Protein AF-A0A392SH22-F1 (afdb_monomer_lite)

Sequence (104 aa):
QGVNEEEEEDQGLHEVMEEIDCFDGSTLPTQPQQGSGDDWPYTHSEHELASLFHNLDINSHFRLPNVYYNTQGVMYSEAMTYRQQFPPAPFYPRFPSPEAWTEY

Radius of gyration: 24.8 Å; chains: 1; bounding box: 70×39×62 Å

Organism: NCBI:txid97028

Secondary structure (DSSP, 8-state):
----HHHHHHHHHHHHHHHHHTS-TTSS---------TT---SS-HHHHHHHHHHHHHHHHH--TT----TTSHHHHHHHHHHHHSPPPPSS---SSGGGGTT-

Foldseek 3Di:
DPPDPPVVVVVVVVVVVVVVVVPDVVVVPPPVPPPPDVPDPAPDDPVLLVVVVVVVVCCVVVVDPDDDDPCVDSSNVVSVVVCVVPPDDPPDDDDPDPVSVVVD

pLDDT: mean 75.84, std 14.59, range [37.28, 95.25]

Structure (mmCIF, N/CA/C/O backbone):
data_AF-A0A392SH22-F1
#
_entry.id   AF-A0A392SH22-F1
#
loop_
_atom_site.group_PDB
_atom_site.id
_atom_site.type_symbol
_atom_site.label_atom_id
_atom_site.label_alt_id
_atom_site.label_comp_id
_atom_site.label_asym_id
_atom_site.label_entity_id
_atom_site.label_seq_id
_atom_site.pdbx_PDB_ins_code
_atom_site.Cartn_x
_atom_site.Cartn_y
_atom_site.Cartn_z
_atom_site.occupancy
_atom_site.B_iso_or_equiv
_atom_site.auth_seq_id
_atom_site.auth_comp_id
_atom_site.auth_asym_id
_atom_site.auth_atom_id
_atom_site.pdbx_PDB_model_num
ATOM 1 N N . GLN A 1 1 ? 51.677 -10.552 45.393 1.00 37.28 1 GLN A N 1
ATOM 2 C CA . GLN A 1 1 ? 50.497 -11.389 45.107 1.00 37.28 1 GLN A CA 1
ATOM 3 C C . GLN A 1 1 ? 49.561 -10.529 44.277 1.00 37.28 1 GLN A C 1
ATOM 5 O O . GLN A 1 1 ? 48.838 -9.734 44.853 1.00 37.28 1 GLN A O 1
ATOM 10 N N . GLY A 1 2 ? 49.707 -10.568 42.949 1.00 45.44 2 GLY A N 1
ATOM 11 C CA . GLY A 1 2 ? 48.747 -9.965 42.022 1.00 45.44 2 GLY A CA 1
ATOM 12 C C . GLY A 1 2 ? 47.749 -11.058 41.690 1.00 45.44 2 GLY A C 1
ATOM 13 O O . GLY A 1 2 ? 48.131 -12.055 41.083 1.00 45.44 2 GLY A O 1
ATOM 14 N N . VAL A 1 3 ? 46.551 -10.959 42.251 1.00 43.62 3 VAL A N 1
ATOM 15 C CA . VAL A 1 3 ? 45.490 -11.938 42.032 1.00 43.62 3 VAL A CA 1
ATOM 16 C C . VAL A 1 3 ? 44.815 -11.544 40.727 1.00 43.62 3 VAL A C 1
ATOM 18 O O . VAL A 1 3 ? 44.122 -10.543 40.697 1.00 43.62 3 VAL A O 1
ATOM 21 N N . ASN A 1 4 ? 45.142 -12.278 39.665 1.00 54.44 4 ASN A N 1
ATOM 22 C CA . ASN A 1 4 ? 44.256 -12.681 38.570 1.00 54.44 4 ASN A CA 1
ATOM 23 C C . ASN A 1 4 ? 43.072 -11.749 38.227 1.00 54.44 4 ASN A C 1
ATOM 25 O O . ASN A 1 4 ? 41.920 -12.149 38.326 1.00 54.44 4 ASN A O 1
ATOM 29 N N . GLU A 1 5 ? 43.347 -10.516 37.799 1.00 53.09 5 GLU A N 1
ATOM 30 C CA . GLU A 1 5 ? 42.322 -9.641 37.198 1.00 53.09 5 GLU A CA 1
ATOM 31 C C . GLU A 1 5 ? 41.979 -10.087 35.757 1.00 53.09 5 GLU A C 1
ATOM 33 O O . GLU A 1 5 ? 40.872 -9.854 35.287 1.00 53.09 5 GLU A O 1
ATOM 38 N N . GLU A 1 6 ? 42.887 -10.803 35.076 1.00 52.25 6 GLU A N 1
ATOM 39 C CA . GLU A 1 6 ? 42.675 -11.312 33.707 1.00 52.25 6 GLU A CA 1
ATOM 40 C C . GLU A 1 6 ? 41.708 -12.515 33.645 1.00 52.25 6 GLU A C 1
ATOM 42 O O . GLU A 1 6 ? 40.983 -12.668 32.667 1.00 52.25 6 GLU A O 1
ATOM 47 N N . GLU A 1 7 ? 41.649 -13.356 34.686 1.00 52.75 7 GLU A N 1
ATOM 48 C CA . GLU A 1 7 ? 40.739 -14.517 34.727 1.00 52.75 7 GLU A CA 1
ATOM 49 C C . GLU A 1 7 ? 39.274 -14.132 34.992 1.00 52.75 7 GLU A C 1
ATOM 51 O O . GLU A 1 7 ? 38.379 -14.875 34.590 1.00 52.75 7 GLU A O 1
ATOM 56 N N . GLU A 1 8 ? 39.005 -13.007 35.667 1.00 53.09 8 GLU A N 1
ATOM 57 C CA . GLU A 1 8 ? 37.633 -12.516 35.884 1.00 53.09 8 GLU A CA 1
ATOM 58 C C . GLU A 1 8 ? 37.056 -11.854 34.625 1.00 53.09 8 GLU A C 1
ATOM 60 O O . GLU A 1 8 ? 35.873 -12.032 34.337 1.00 53.09 8 GLU A O 1
ATOM 65 N N . GLU A 1 9 ? 37.874 -11.142 33.839 1.00 55.69 9 GLU A N 1
ATOM 66 C CA . GLU A 1 9 ? 37.439 -10.599 32.544 1.00 55.69 9 GLU A CA 1
ATOM 67 C C . GLU A 1 9 ? 37.124 -11.712 31.536 1.00 55.69 9 GLU A C 1
ATOM 69 O O . GLU A 1 9 ? 36.140 -11.602 30.806 1.00 55.69 9 GLU A O 1
ATOM 74 N N . ASP A 1 10 ? 37.905 -12.799 31.526 1.00 60.91 10 ASP A N 1
ATOM 75 C CA . ASP A 1 10 ? 37.669 -13.973 30.672 1.00 60.91 10 ASP A CA 1
ATOM 76 C C . ASP A 1 10 ? 36.385 -14.722 31.074 1.00 60.91 10 ASP A C 1
ATOM 78 O O . ASP A 1 10 ? 35.602 -15.128 30.217 1.00 60.91 10 ASP A O 1
ATOM 82 N N . GLN A 1 11 ? 36.101 -14.814 32.379 1.00 63.06 11 GLN A N 1
ATOM 83 C CA . GLN A 1 11 ? 34.834 -15.348 32.897 1.00 63.06 11 GLN A CA 1
ATOM 84 C C . GLN A 1 11 ? 33.642 -14.452 32.539 1.00 63.06 11 GLN A C 1
ATOM 86 O O . GLN A 1 11 ? 32.617 -14.957 32.089 1.00 63.06 11 GLN A O 1
ATOM 91 N N . GLY A 1 12 ? 33.781 -13.130 32.667 1.00 69.12 12 GLY A N 1
ATOM 92 C CA . GLY A 1 12 ? 32.740 -12.184 32.264 1.00 69.12 12 GLY A CA 1
ATOM 93 C C . GLY A 1 12 ? 32.484 -12.194 30.753 1.00 69.12 12 GLY A C 1
ATOM 94 O O . GL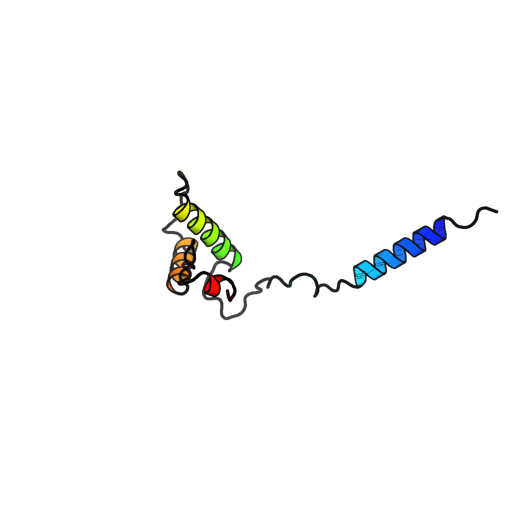Y A 1 12 ? 31.338 -12.127 30.315 1.00 69.12 12 GLY A O 1
ATOM 95 N N . LEU A 1 13 ? 33.532 -12.334 29.937 1.00 74.62 13 LEU A N 1
ATOM 96 C CA . LEU A 1 13 ? 33.414 -12.522 28.489 1.00 74.62 13 LEU A CA 1
ATOM 97 C C . LEU A 1 13 ? 32.747 -13.852 28.142 1.00 74.62 13 LEU A C 1
ATOM 99 O O . LEU A 1 13 ? 31.932 -13.892 27.224 1.00 74.62 13 LEU A O 1
ATOM 103 N N . HIS A 1 14 ? 33.057 -14.918 28.879 1.00 75.69 14 HIS A N 1
ATOM 104 C CA . HIS A 1 14 ? 32.439 -16.224 28.694 1.00 75.69 14 HIS A CA 1
ATOM 105 C C . HIS A 1 14 ? 30.938 -16.198 29.007 1.00 75.69 14 HIS A C 1
ATOM 107 O O . HIS A 1 14 ? 30.152 -16.653 28.181 1.00 75.69 14 HIS A O 1
ATOM 113 N N . GLU A 1 15 ? 30.533 -15.580 30.120 1.00 75.75 15 GLU A N 1
ATOM 114 C CA . GLU A 1 15 ? 29.119 -15.382 30.470 1.00 75.75 15 GLU A CA 1
ATOM 115 C C . GLU A 1 15 ? 28.378 -14.555 29.407 1.00 75.75 15 GLU A C 1
ATOM 117 O O . GLU A 1 15 ? 27.272 -14.909 29.002 1.00 75.75 15 GLU A O 1
ATOM 122 N N . VAL A 1 16 ? 29.003 -13.495 28.882 1.00 74.44 16 VAL A N 1
ATOM 123 C CA . VAL A 1 16 ? 28.426 -12.678 27.800 1.00 74.44 16 VAL A CA 1
ATOM 124 C C . VAL A 1 16 ? 28.323 -13.465 26.489 1.00 74.44 16 VAL A C 1
ATOM 126 O O . VAL A 1 16 ? 27.339 -13.325 25.765 1.00 74.44 16 VAL A O 1
ATOM 129 N N . MET A 1 17 ? 29.310 -14.302 26.159 1.00 75.50 17 MET A N 1
ATOM 130 C CA . MET A 1 17 ? 29.253 -15.167 24.977 1.00 75.50 17 MET A CA 1
ATOM 131 C C . MET A 1 17 ? 28.156 -16.229 25.112 1.00 75.50 17 MET A C 1
ATOM 133 O O . MET A 1 17 ? 27.450 -16.463 24.135 1.00 75.50 17 MET A O 1
ATOM 137 N N . GLU A 1 18 ? 27.960 -16.813 26.299 1.00 74.19 18 GLU A N 1
ATOM 138 C CA . GLU A 1 18 ? 26.854 -17.742 26.581 1.00 74.19 18 GLU A CA 1
ATOM 139 C C . GLU A 1 18 ? 25.480 -17.050 26.526 1.00 74.19 18 GLU A C 1
ATOM 141 O O . GLU A 1 18 ? 24.526 -17.618 25.991 1.00 74.19 18 GLU A O 1
ATOM 146 N N . GLU A 1 19 ? 25.367 -15.809 27.014 1.00 72.19 19 GLU A N 1
ATOM 147 C CA . GLU A 1 19 ? 24.139 -15.011 26.898 1.00 72.19 19 GLU A CA 1
ATOM 148 C C . GLU A 1 19 ? 23.831 -14.659 25.435 1.00 72.19 19 G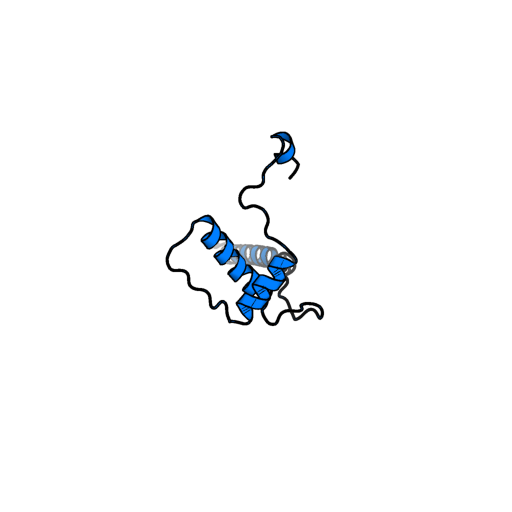LU A C 1
ATOM 150 O O . GLU A 1 19 ? 22.674 -14.667 25.026 1.00 72.19 19 GLU A O 1
ATOM 155 N N . ILE A 1 20 ? 24.841 -14.395 24.604 1.00 70.06 20 ILE A N 1
ATOM 156 C CA . ILE A 1 20 ? 24.630 -14.133 23.173 1.00 70.06 20 ILE A CA 1
ATOM 157 C C . ILE A 1 20 ? 24.229 -15.416 22.431 1.00 70.06 20 ILE A C 1
ATOM 159 O O . ILE A 1 20 ? 23.327 -15.368 21.595 1.00 70.06 20 ILE A O 1
ATOM 163 N N . ASP A 1 21 ? 24.837 -16.559 22.756 1.00 68.56 21 ASP A N 1
ATOM 164 C CA . ASP A 1 21 ? 24.530 -17.855 22.128 1.00 68.56 21 ASP A CA 1
ATOM 165 C C . ASP A 1 21 ? 23.128 -18.377 22.509 1.00 68.56 21 ASP A C 1
ATOM 167 O O . ASP A 1 21 ? 22.553 -19.212 21.809 1.00 68.56 21 ASP A O 1
ATOM 171 N N . CYS A 1 22 ? 22.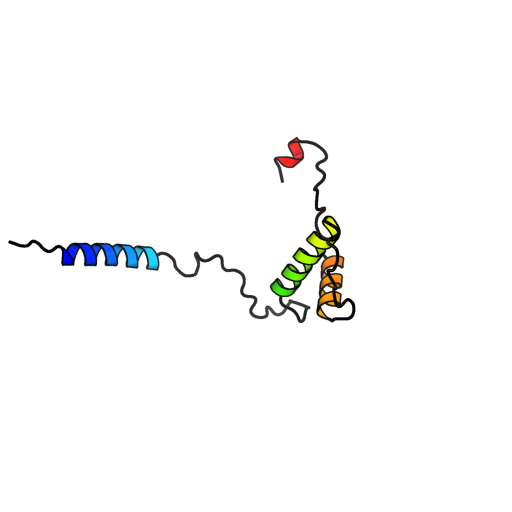528 -17.850 23.590 1.00 66.44 22 CYS A N 1
ATOM 172 C CA . CYS A 1 22 ? 21.143 -18.151 23.965 1.00 66.44 22 CYS A CA 1
ATOM 173 C C . CYS A 1 22 ? 20.111 -17.553 22.989 1.00 66.44 22 CYS A C 1
ATOM 175 O O . CYS A 1 22 ? 18.981 -18.047 22.903 1.00 66.44 22 CYS A O 1
ATOM 177 N N . PHE A 1 23 ? 20.500 -16.534 22.213 1.00 62.94 23 PHE A N 1
ATOM 178 C CA . PHE A 1 23 ? 19.712 -16.011 21.102 1.00 62.94 23 PHE A CA 1
ATOM 179 C C . PHE A 1 23 ? 19.983 -16.845 19.845 1.00 62.94 23 PHE A C 1
ATOM 181 O O . PHE A 1 23 ? 20.646 -16.408 18.904 1.00 62.94 23 PHE A O 1
ATOM 188 N N . ASP A 1 24 ? 19.433 -18.061 19.818 1.00 63.19 24 ASP A N 1
ATOM 189 C CA . ASP A 1 24 ? 19.257 -18.805 18.571 1.00 63.19 24 ASP A CA 1
ATOM 190 C C . ASP A 1 24 ? 18.538 -17.899 17.553 1.00 63.19 24 ASP A C 1
ATOM 192 O O . ASP A 1 24 ? 17.647 -17.124 17.909 1.00 63.19 24 ASP A O 1
ATOM 196 N N . GLY A 1 25 ? 18.888 -17.992 16.268 1.00 56.25 25 GLY A N 1
ATOM 197 C CA . GLY A 1 25 ? 18.322 -17.168 15.190 1.00 56.25 25 GLY A CA 1
ATOM 198 C C . GLY A 1 25 ? 16.792 -17.257 15.045 1.00 56.25 25 GLY A C 1
ATOM 199 O O . GLY A 1 25 ? 16.222 -16.574 14.196 1.00 56.25 25 GLY A O 1
ATOM 200 N N . SER A 1 26 ? 16.125 -18.070 15.871 1.00 56.75 26 SER A N 1
ATOM 201 C CA . SER A 1 26 ? 14.678 -18.125 16.070 1.00 56.75 26 SER A CA 1
ATOM 202 C C . SER A 1 26 ? 14.097 -16.998 16.944 1.00 56.75 26 SER A C 1
ATOM 204 O O . SER A 1 26 ? 12.892 -16.755 16.860 1.00 56.75 26 SER A O 1
ATOM 206 N N . THR A 1 27 ? 14.902 -16.281 17.746 1.00 53.69 27 THR A N 1
ATOM 207 C CA . THR A 1 27 ? 14.458 -15.095 18.515 1.00 53.69 27 THR A CA 1
ATOM 208 C C . THR A 1 27 ? 14.555 -13.797 17.725 1.00 53.69 27 THR A C 1
ATOM 210 O O . THR A 1 27 ? 13.915 -12.805 18.084 1.00 53.69 27 THR A O 1
ATOM 213 N N . LEU A 1 28 ? 15.344 -13.778 16.646 1.00 55.84 28 LEU A N 1
ATOM 214 C CA . LEU A 1 28 ? 15.157 -12.762 15.621 1.00 55.84 28 LEU A CA 1
ATOM 215 C C . LEU A 1 28 ? 13.741 -12.973 15.095 1.00 55.84 28 LEU A C 1
ATOM 217 O O . LEU A 1 28 ? 13.417 -14.114 14.748 1.00 55.84 28 LEU A O 1
ATOM 221 N N . PRO A 1 29 ? 12.879 -11.936 15.046 1.00 52.72 29 PRO A N 1
ATOM 222 C CA . PRO A 1 29 ? 11.624 -12.084 14.341 1.00 52.72 29 PRO A CA 1
ATOM 223 C C . PRO A 1 29 ? 12.005 -12.628 12.976 1.00 52.72 29 PRO A C 1
ATOM 225 O O . PRO A 1 29 ? 12.780 -12.000 12.249 1.00 52.72 29 PRO A O 1
ATOM 228 N N . THR A 1 30 ? 11.539 -13.838 12.678 1.00 53.56 30 THR A N 1
ATOM 229 C CA . THR A 1 30 ? 11.638 -14.411 11.350 1.00 53.56 30 THR A CA 1
ATOM 230 C C . THR A 1 30 ? 10.737 -13.509 10.532 1.00 53.56 30 THR A C 1
ATOM 232 O O . THR A 1 30 ? 9.554 -13.777 10.349 1.00 53.56 30 THR A O 1
ATOM 235 N N . GLN A 1 31 ? 11.265 -12.356 10.111 1.00 52.72 31 GLN A N 1
ATOM 236 C CA . GLN A 1 31 ? 10.721 -11.671 8.969 1.00 52.72 31 GLN A CA 1
ATOM 237 C C . GLN A 1 31 ? 10.713 -12.776 7.926 1.00 52.72 31 GLN A C 1
ATOM 239 O O . GLN A 1 31 ? 11.783 -13.351 7.694 1.00 52.72 31 GLN A O 1
ATOM 244 N N . PRO A 1 32 ? 9.542 -13.177 7.408 1.00 57.38 32 PRO A N 1
ATOM 245 C CA . PRO A 1 32 ? 9.504 -14.164 6.358 1.00 57.38 32 PRO A CA 1
ATOM 246 C C . PRO A 1 32 ? 10.315 -13.551 5.225 1.00 57.38 32 PRO A C 1
ATOM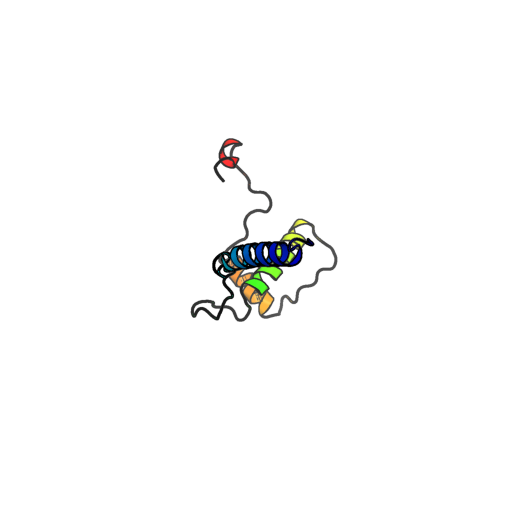 248 O O . PRO A 1 32 ? 9.856 -12.672 4.499 1.00 57.38 32 PRO A O 1
ATOM 251 N N . GLN A 1 33 ? 11.584 -13.939 5.143 1.00 55.09 33 GLN A N 1
ATOM 252 C CA . GLN A 1 33 ? 12.417 -13.654 4.009 1.00 55.09 33 GLN A CA 1
ATOM 253 C C . GLN A 1 33 ? 11.759 -14.532 2.969 1.00 55.09 33 GLN A C 1
ATOM 255 O O . GLN A 1 33 ? 11.898 -15.753 3.022 1.00 55.09 33 GLN A O 1
ATOM 260 N N . GLN A 1 34 ? 10.881 -13.926 2.169 1.00 57.00 34 GLN A N 1
ATOM 261 C CA . GLN A 1 34 ? 10.128 -14.619 1.143 1.00 57.00 34 GLN A CA 1
ATOM 262 C C . GLN A 1 34 ? 11.143 -15.186 0.151 1.00 57.00 34 GLN A C 1
ATOM 264 O O . GLN A 1 34 ? 11.472 -14.582 -0.864 1.00 57.00 34 GLN A O 1
ATOM 269 N N . GLY A 1 35 ? 11.667 -16.365 0.467 1.00 48.81 35 GLY A N 1
ATOM 270 C CA . GLY A 1 35 ? 12.017 -17.339 -0.531 1.00 48.81 35 GLY A CA 1
ATOM 271 C C . GLY A 1 35 ? 10.696 -17.701 -1.166 1.00 48.81 35 GLY A C 1
ATOM 272 O O . GLY A 1 35 ? 9.875 -18.322 -0.501 1.00 48.81 35 GLY A O 1
ATOM 273 N N . SER A 1 36 ? 10.487 -17.189 -2.376 1.00 52.44 36 SER A N 1
ATOM 274 C CA . SER A 1 36 ? 9.559 -17.660 -3.401 1.00 52.44 36 SER A CA 1
ATOM 275 C C . SER A 1 36 ? 8.677 -18.824 -2.936 1.00 52.44 36 SER A C 1
ATOM 277 O O . SER A 1 36 ? 8.937 -19.978 -3.264 1.00 52.44 36 SER A O 1
ATOM 279 N N . GLY A 1 37 ? 7.672 -18.529 -2.110 1.00 52.81 37 GLY A N 1
ATOM 280 C CA . GLY A 1 37 ? 6.632 -19.486 -1.775 1.00 52.81 37 GLY A CA 1
ATOM 281 C C . GLY A 1 37 ? 5.728 -19.553 -2.993 1.00 52.81 37 GLY A C 1
ATOM 282 O O . GLY A 1 37 ? 5.278 -18.504 -3.448 1.00 52.81 37 GLY A O 1
ATOM 283 N N . ASP A 1 38 ? 5.514 -20.754 -3.525 1.00 57.09 38 ASP A N 1
ATOM 284 C CA . ASP A 1 38 ? 4.890 -21.083 -4.821 1.00 57.09 38 ASP A CA 1
ATOM 285 C C . ASP A 1 38 ? 3.492 -20.472 -5.116 1.00 57.09 38 ASP A C 1
ATOM 287 O O . ASP A 1 38 ? 2.896 -20.788 -6.141 1.00 57.09 38 ASP A O 1
ATOM 291 N N . ASP A 1 39 ? 2.964 -19.586 -4.266 1.00 73.12 39 ASP A N 1
ATOM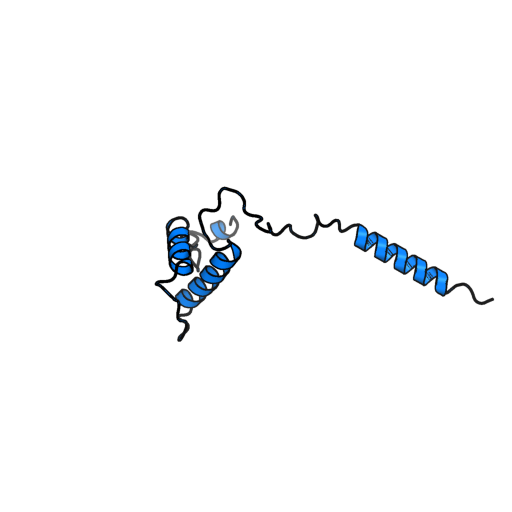 292 C CA . ASP A 1 39 ? 1.607 -19.027 -4.333 1.00 73.12 39 ASP A CA 1
ATOM 293 C C . ASP A 1 39 ? 1.561 -17.482 -4.365 1.00 73.12 39 ASP A C 1
ATOM 295 O O . ASP A 1 39 ? 0.485 -16.888 -4.303 1.00 73.12 39 ASP A O 1
ATOM 299 N N . TRP A 1 40 ? 2.709 -16.793 -4.456 1.00 81.56 40 TRP A N 1
ATOM 300 C CA . TRP A 1 40 ? 2.739 -15.333 -4.631 1.00 81.56 40 TRP A CA 1
ATOM 301 C C . TRP A 1 40 ? 2.552 -14.963 -6.113 1.00 81.56 40 TRP A C 1
ATOM 303 O O . TRP A 1 40 ? 3.436 -15.237 -6.926 1.00 81.56 40 TRP A O 1
ATOM 313 N N . PRO A 1 41 ? 1.431 -14.327 -6.509 1.00 84.38 41 PRO A N 1
ATOM 314 C CA . PRO A 1 41 ? 1.091 -14.159 -7.923 1.00 84.38 41 PRO A CA 1
ATOM 315 C C . PRO A 1 41 ? 1.761 -12.939 -8.577 1.00 84.38 41 PRO A C 1
ATOM 317 O O . PRO A 1 41 ? 1.466 -12.635 -9.733 1.00 84.38 41 PRO A O 1
ATOM 320 N N . TYR A 1 42 ? 2.621 -12.218 -7.850 1.00 86.62 42 TYR A N 1
ATOM 321 C CA . TYR A 1 42 ? 3.223 -10.965 -8.301 1.00 86.62 42 TYR A CA 1
ATOM 322 C C . TYR A 1 42 ? 4.718 -11.118 -8.565 1.00 86.62 42 TYR A C 1
ATOM 324 O O . TYR A 1 42 ? 5.417 -11.906 -7.930 1.00 86.62 42 TYR A O 1
ATOM 332 N N . THR A 1 43 ? 5.211 -10.328 -9.515 1.00 88.81 43 THR A N 1
ATOM 333 C CA . THR A 1 43 ? 6.626 -10.315 -9.905 1.00 88.81 43 THR A CA 1
ATOM 334 C C . THR A 1 43 ? 7.512 -9.543 -8.926 1.00 88.81 43 THR A C 1
ATOM 336 O O . THR A 1 43 ? 8.709 -9.815 -8.855 1.00 88.81 43 THR A O 1
ATOM 339 N N . HIS A 1 44 ? 6.935 -8.610 -8.161 1.00 89.19 44 HIS A N 1
ATOM 340 C CA . HIS A 1 44 ? 7.614 -7.860 -7.098 1.00 89.19 44 HIS A CA 1
ATOM 341 C C . HIS A 1 44 ? 7.408 -8.535 -5.742 1.00 89.19 44 HIS A C 1
ATOM 343 O O . HIS A 1 44 ? 6.368 -9.145 -5.499 1.00 89.19 44 HIS A O 1
ATOM 349 N N . SER A 1 45 ? 8.375 -8.394 -4.840 1.00 87.56 45 SER A N 1
ATOM 350 C CA . SER A 1 45 ? 8.267 -8.906 -3.469 1.00 87.56 45 SER A CA 1
ATOM 351 C C . SER A 1 45 ? 7.139 -8.223 -2.686 1.00 87.56 45 SER A C 1
ATOM 353 O O . SER A 1 45 ? 6.758 -7.082 -2.969 1.00 87.56 45 SER A O 1
ATOM 355 N N . GLU A 1 46 ? 6.633 -8.884 -1.641 1.00 85.81 46 GLU A N 1
ATOM 356 C CA . GLU A 1 46 ? 5.654 -8.268 -0.737 1.00 85.81 46 GLU A CA 1
ATOM 357 C C . GLU A 1 46 ? 6.207 -6.979 -0.126 1.00 85.81 46 GLU A C 1
ATOM 359 O O . GLU A 1 46 ? 5.499 -5.978 -0.060 1.00 85.81 46 GLU A O 1
ATOM 364 N N . HIS A 1 47 ? 7.492 -6.963 0.245 1.00 86.88 47 HIS A N 1
ATOM 365 C CA . HIS A 1 47 ? 8.151 -5.772 0.776 1.00 86.88 47 HIS A CA 1
ATOM 366 C C . HIS A 1 47 ? 8.095 -4.599 -0.217 1.00 86.88 47 HIS A C 1
ATOM 368 O O . HIS A 1 47 ? 7.811 -3.460 0.176 1.00 86.88 47 HIS A O 1
ATOM 374 N N . GLU A 1 48 ? 8.399 -4.834 -1.493 1.00 89.50 48 GLU A N 1
ATOM 375 C CA . GLU A 1 48 ? 8.365 -3.795 -2.525 1.00 89.50 48 GLU A CA 1
ATOM 376 C C . GLU A 1 48 ? 6.959 -3.205 -2.678 1.00 89.50 48 GLU A C 1
ATOM 378 O O . GLU A 1 48 ? 6.801 -1.979 -2.694 1.00 89.50 48 GLU A O 1
ATOM 383 N N . LEU A 1 49 ? 5.929 -4.058 -2.708 1.00 90.25 49 LEU A N 1
ATOM 384 C CA . LEU A 1 49 ? 4.539 -3.606 -2.759 1.00 90.25 49 LEU A CA 1
ATOM 385 C C . LEU A 1 49 ? 4.124 -2.884 -1.470 1.00 90.25 49 LEU A C 1
ATOM 387 O O . LEU A 1 49 ? 3.536 -1.807 -1.544 1.00 90.25 49 LEU A O 1
ATOM 391 N N . ALA A 1 50 ? 4.489 -3.403 -0.296 1.00 87.50 50 ALA A N 1
ATOM 392 C CA . ALA A 1 50 ? 4.209 -2.791 1.003 1.00 87.50 50 ALA A CA 1
ATOM 393 C C . ALA A 1 50 ? 4.819 -1.388 1.120 1.00 87.50 50 ALA A C 1
ATOM 395 O O . ALA A 1 50 ? 4.167 -0.449 1.583 1.00 87.50 50 ALA A O 1
ATOM 396 N N . SER A 1 51 ? 6.046 -1.215 0.626 1.00 89.00 51 SER A N 1
ATOM 397 C CA . SER A 1 51 ? 6.718 0.087 0.586 1.00 89.00 51 SER A CA 1
ATOM 398 C C . SER A 1 51 ? 5.989 1.064 -0.334 1.00 89.00 51 SER A C 1
ATOM 400 O O . SER A 1 51 ? 5.794 2.231 0.020 1.00 89.00 51 SER A O 1
ATOM 402 N N . LEU A 1 52 ? 5.540 0.604 -1.505 1.00 90.69 52 LEU A N 1
ATOM 403 C CA . LEU A 1 52 ? 4.741 1.424 -2.412 1.00 90.69 52 LEU A CA 1
ATOM 404 C C . LEU A 1 52 ? 3.392 1.807 -1.782 1.00 90.69 52 LEU A C 1
ATOM 406 O O . LEU A 1 52 ? 3.013 2.977 -1.849 1.00 90.69 52 LEU A O 1
ATOM 410 N N . PHE A 1 53 ? 2.696 0.874 -1.125 1.00 90.50 53 PHE A N 1
ATOM 411 C CA . PHE A 1 53 ? 1.435 1.149 -0.428 1.00 90.50 53 PHE A CA 1
ATOM 412 C C . PHE A 1 53 ? 1.588 2.189 0.668 1.00 90.50 53 PHE A C 1
ATOM 414 O O . PHE A 1 53 ? 0.825 3.152 0.688 1.00 90.50 53 PHE A O 1
ATOM 421 N N . HIS A 1 54 ? 2.612 2.049 1.509 1.00 86.69 54 HIS A N 1
ATOM 422 C CA . HIS A 1 54 ? 2.902 3.011 2.564 1.00 86.69 54 HIS A CA 1
ATOM 423 C C . HIS A 1 54 ? 3.041 4.436 2.008 1.00 86.69 54 HIS A C 1
ATOM 425 O O . HIS A 1 54 ? 2.410 5.374 2.498 1.00 86.69 54 HIS A O 1
ATOM 431 N N . ASN A 1 55 ? 3.804 4.591 0.922 1.00 87.56 55 ASN A N 1
ATOM 432 C CA . ASN A 1 55 ? 3.960 5.882 0.259 1.00 87.56 55 ASN A CA 1
ATOM 433 C C . ASN A 1 55 ? 2.637 6.386 -0.340 1.00 87.56 55 ASN A C 1
ATOM 435 O O . ASN A 1 55 ? 2.314 7.565 -0.210 1.00 87.56 55 ASN A O 1
ATOM 439 N N . LEU A 1 56 ? 1.861 5.515 -0.991 1.00 88.00 56 LEU A N 1
ATOM 440 C CA . LEU A 1 56 ? 0.572 5.884 -1.581 1.00 88.00 56 LEU A CA 1
ATOM 441 C C . LEU A 1 56 ? -0.430 6.359 -0.524 1.00 88.00 56 LEU A C 1
ATOM 443 O O . LEU A 1 56 ? -1.121 7.353 -0.749 1.00 88.00 56 LEU A O 1
ATOM 447 N N . ASP A 1 57 ? -0.491 5.689 0.624 1.00 86.50 57 ASP A N 1
ATOM 448 C CA . ASP A 1 57 ? -1.413 6.031 1.706 1.00 86.50 57 ASP A CA 1
ATOM 449 C C . ASP A 1 57 ? -1.053 7.371 2.346 1.00 86.50 57 ASP A C 1
ATOM 451 O O . ASP A 1 57 ? -1.924 8.231 2.498 1.00 86.50 57 ASP A O 1
ATOM 455 N N . ILE A 1 58 ? 0.235 7.607 2.617 1.00 85.69 58 ILE A N 1
ATOM 456 C CA . ILE A 1 58 ? 0.725 8.907 3.097 1.00 85.69 58 ILE A CA 1
ATOM 457 C C . ILE A 1 58 ? 0.391 10.010 2.089 1.00 85.69 58 ILE A C 1
ATOM 459 O O . ILE A 1 58 ? -0.162 11.048 2.460 1.00 85.69 58 ILE A O 1
ATOM 463 N N . ASN A 1 59 ? 0.686 9.796 0.807 1.00 85.25 59 ASN A N 1
ATOM 464 C CA . ASN A 1 59 ? 0.470 10.814 -0.218 1.00 85.25 59 ASN A CA 1
ATOM 465 C C . ASN A 1 59 ? -1.009 11.111 -0.449 1.00 85.25 59 ASN A C 1
ATOM 467 O O . ASN A 1 59 ? -1.378 12.276 -0.600 1.00 85.25 59 ASN A O 1
ATOM 471 N N . SER A 1 60 ? -1.866 10.090 -0.431 1.00 81.69 60 SER A N 1
ATOM 472 C CA . SER A 1 60 ? -3.313 10.270 -0.532 1.00 81.69 60 SER A CA 1
ATOM 473 C C . SER A 1 60 ? -3.868 11.039 0.667 1.00 81.69 60 SER A C 1
ATOM 475 O O . SER A 1 60 ? -4.757 11.877 0.501 1.00 81.69 60 SER A O 1
ATOM 477 N N . HIS A 1 61 ? -3.356 10.765 1.869 1.00 82.12 61 HIS A N 1
ATOM 478 C CA . HIS A 1 61 ? -3.857 11.361 3.105 1.00 82.12 61 HIS A CA 1
ATOM 479 C C . HIS A 1 61 ? -3.425 12.816 3.280 1.00 82.12 61 HIS A C 1
ATOM 481 O O . HIS A 1 61 ? -4.249 13.699 3.510 1.00 82.12 61 HIS A O 1
ATOM 487 N N . PHE A 1 62 ? -2.129 13.081 3.122 1.00 85.00 62 PHE A N 1
ATOM 488 C CA . PHE A 1 62 ? -1.540 14.399 3.360 1.00 85.00 62 PHE A CA 1
ATOM 489 C C . PHE A 1 62 ? -1.478 15.276 2.106 1.00 85.00 62 PHE A C 1
ATOM 491 O O . PHE A 1 62 ? -1.095 16.440 2.201 1.00 85.00 62 PHE A O 1
ATOM 498 N N . ARG A 1 63 ? -1.870 14.742 0.938 1.00 84.06 63 ARG A N 1
ATOM 499 C CA . ARG A 1 63 ? -1.809 15.426 -0.366 1.00 84.06 63 ARG A CA 1
ATOM 500 C C . ARG A 1 63 ? -0.438 16.052 -0.613 1.00 84.06 63 ARG A C 1
ATOM 502 O O . ARG A 1 63 ? -0.342 17.221 -0.989 1.00 84.06 63 ARG A O 1
ATOM 509 N N . LEU A 1 64 ? 0.618 15.277 -0.359 1.00 82.00 64 LEU A N 1
ATOM 510 C CA . LEU A 1 64 ? 1.981 15.772 -0.504 1.00 82.00 64 LEU A CA 1
ATOM 511 C C . LEU A 1 64 ? 2.226 16.170 -1.971 1.00 82.00 64 LEU A C 1
ATOM 513 O O . LEU A 1 64 ? 2.001 15.359 -2.876 1.00 82.00 64 LEU A O 1
ATOM 517 N N . PRO A 1 65 ? 2.651 17.416 -2.239 1.00 75.06 65 PRO A N 1
ATOM 518 C CA . PRO A 1 65 ? 2.930 17.852 -3.596 1.00 75.06 65 PRO A CA 1
ATOM 519 C C . PRO A 1 65 ? 4.217 17.194 -4.119 1.00 75.06 65 PRO A C 1
ATOM 521 O O . PRO A 1 65 ? 5.180 17.021 -3.375 1.00 75.06 65 PRO A O 1
ATOM 524 N N . ASN A 1 66 ? 4.254 16.914 -5.427 1.00 80.00 66 ASN A N 1
ATOM 525 C CA . ASN A 1 66 ? 5.427 16.446 -6.189 1.00 80.00 66 ASN A CA 1
ATOM 526 C C . ASN A 1 66 ? 5.829 14.966 -6.059 1.00 80.00 66 ASN A C 1
ATOM 528 O O . ASN A 1 66 ? 6.965 14.628 -6.393 1.00 80.00 66 ASN A O 1
ATOM 532 N N . VAL A 1 67 ? 4.926 14.070 -5.651 1.00 80.88 67 VAL A N 1
ATOM 533 C CA . VAL A 1 67 ? 5.176 12.626 -5.790 1.00 80.88 67 VAL A CA 1
ATOM 534 C C . VAL A 1 67 ? 4.607 12.119 -7.109 1.00 80.88 67 VAL A C 1
ATOM 536 O O . VAL A 1 67 ? 3.414 12.246 -7.378 1.00 80.88 67 VAL A O 1
ATOM 539 N N . TYR A 1 68 ? 5.478 11.538 -7.931 1.00 84.31 68 TYR A N 1
ATOM 540 C CA . TYR A 1 68 ? 5.131 11.000 -9.240 1.00 84.31 68 TYR A CA 1
ATOM 541 C C . TYR A 1 68 ? 5.334 9.490 -9.239 1.00 84.31 68 TYR A C 1
ATOM 543 O O . TYR A 1 68 ? 6.424 9.001 -8.953 1.00 84.31 68 TYR A O 1
ATOM 551 N N . TYR A 1 69 ? 4.281 8.760 -9.592 1.00 86.75 69 TYR A N 1
ATOM 552 C CA . TYR A 1 69 ? 4.325 7.315 -9.765 1.00 86.75 69 TYR A CA 1
ATOM 553 C C . TYR A 1 69 ? 4.251 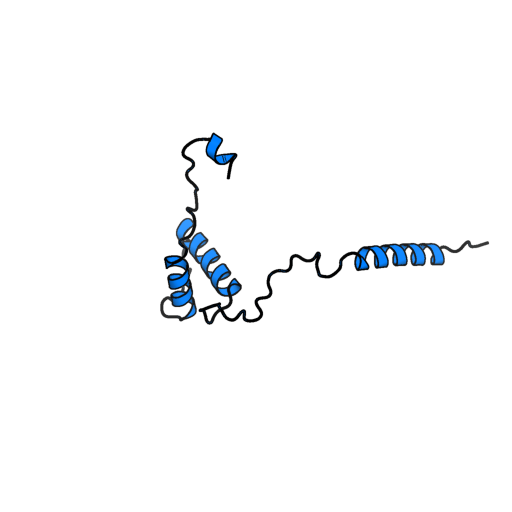6.971 -11.243 1.00 86.75 69 TYR A C 1
ATOM 555 O O . TYR A 1 69 ? 3.494 7.589 -11.995 1.00 86.75 69 TYR A O 1
ATOM 563 N N . ASN A 1 70 ? 4.997 5.948 -11.656 1.00 91.38 70 ASN A N 1
ATOM 564 C CA . ASN A 1 70 ? 4.812 5.367 -12.975 1.00 91.38 70 ASN A CA 1
ATOM 565 C C . ASN A 1 70 ? 3.538 4.511 -12.982 1.00 91.38 70 ASN A C 1
ATOM 567 O O . ASN A 1 70 ? 3.587 3.308 -12.738 1.00 91.38 70 ASN A O 1
ATOM 571 N N . THR A 1 71 ? 2.399 5.137 -13.275 1.00 90.44 71 THR A N 1
ATOM 572 C CA . THR A 1 71 ? 1.085 4.476 -13.305 1.00 90.44 71 THR A CA 1
ATOM 573 C C . THR A 1 71 ? 0.929 3.467 -14.446 1.00 90.44 71 THR A C 1
ATOM 575 O O . THR A 1 71 ? -0.019 2.687 -14.443 1.00 90.44 71 THR A O 1
ATOM 578 N N . GLN A 1 72 ? 1.856 3.462 -15.409 1.00 95.25 72 GLN A N 1
ATOM 579 C CA . GLN A 1 72 ? 1.906 2.510 -16.523 1.00 95.25 72 GLN A CA 1
ATOM 580 C C . GLN A 1 72 ? 2.855 1.330 -16.248 1.00 95.25 72 GLN A C 1
ATOM 582 O O . GLN A 1 72 ? 2.941 0.409 -17.056 1.00 95.25 72 GLN A O 1
ATOM 587 N N . GLY A 1 73 ? 3.600 1.361 -15.137 1.00 93.31 73 GLY A N 1
ATOM 588 C CA . GLY A 1 73 ? 4.556 0.319 -14.774 1.00 93.31 73 GLY A CA 1
ATOM 589 C C . GLY A 1 73 ? 3.892 -0.916 -14.164 1.00 93.31 73 GLY A C 1
ATOM 590 O O . GLY A 1 73 ? 2.864 -0.815 -13.492 1.00 93.31 73 GLY A O 1
ATOM 591 N N . VAL A 1 74 ? 4.539 -2.075 -14.333 1.00 93.81 74 VAL A N 1
ATOM 592 C CA . VAL A 1 74 ? 4.069 -3.366 -13.795 1.00 93.81 74 VAL A CA 1
ATOM 593 C C . VAL A 1 74 ? 3.876 -3.294 -12.278 1.00 93.81 74 VAL A C 1
ATOM 595 O O . VAL A 1 74 ? 2.795 -3.624 -11.801 1.00 93.81 74 VAL A O 1
ATOM 598 N N . MET A 1 75 ? 4.844 -2.736 -11.540 1.00 91.31 75 MET A N 1
ATOM 599 C CA . MET A 1 75 ? 4.764 -2.555 -10.082 1.00 91.31 75 MET A CA 1
ATOM 600 C C . MET A 1 75 ? 3.491 -1.817 -9.641 1.00 91.31 75 MET A C 1
ATOM 602 O O . MET A 1 75 ? 2.819 -2.231 -8.702 1.00 91.31 75 MET A O 1
ATOM 606 N N . TYR A 1 76 ? 3.129 -0.732 -10.336 1.00 92.25 76 TYR A N 1
ATOM 607 C CA . TYR A 1 76 ? 1.928 0.034 -10.005 1.00 92.25 76 TYR A CA 1
ATOM 608 C C . TYR A 1 76 ? 0.659 -0.761 -10.324 1.00 92.25 76 TYR A C 1
ATOM 610 O O . TYR A 1 76 ? -0.278 -0.763 -9.530 1.00 92.25 76 TYR A O 1
ATOM 618 N N . SER A 1 77 ? 0.626 -1.467 -11.457 1.00 93.06 77 SER A N 1
ATOM 619 C CA . SER A 1 77 ? -0.523 -2.300 -11.830 1.00 93.06 77 SER A CA 1
ATOM 620 C C . SER A 1 77 ? -0.745 -3.476 -10.871 1.00 93.06 77 SER A C 1
ATOM 622 O O . SER A 1 77 ? -1.883 -3.732 -10.471 1.00 93.06 77 SER A O 1
ATOM 624 N N . GLU A 1 78 ? 0.328 -4.138 -10.433 1.00 93.62 78 GLU A N 1
ATOM 625 C CA . GLU A 1 78 ? 0.285 -5.211 -9.436 1.00 93.62 78 GLU A CA 1
ATOM 626 C C . GLU A 1 78 ? -0.178 -4.671 -8.083 1.00 93.62 78 GLU A C 1
ATOM 628 O O . GLU A 1 78 ? -1.112 -5.209 -7.493 1.00 93.62 78 GLU A O 1
ATOM 633 N N . ALA A 1 79 ? 0.381 -3.538 -7.646 1.00 91.88 79 ALA A N 1
ATOM 634 C CA . ALA A 1 79 ? -0.043 -2.864 -6.427 1.00 91.88 79 ALA A CA 1
ATOM 635 C C . ALA A 1 79 ? -1.540 -2.508 -6.455 1.00 91.88 79 ALA A C 1
ATOM 637 O O . ALA A 1 79 ? -2.263 -2.765 -5.493 1.00 91.88 79 ALA A O 1
ATOM 638 N N . MET A 1 80 ? -2.041 -1.945 -7.559 1.00 92.31 80 MET A N 1
ATOM 639 C CA . MET A 1 80 ? -3.465 -1.614 -7.685 1.00 92.31 80 MET A CA 1
ATOM 640 C C . MET A 1 80 ? -4.354 -2.863 -7.714 1.00 92.31 80 MET A C 1
ATOM 642 O O . MET A 1 80 ? -5.435 -2.839 -7.127 1.00 92.31 80 MET A O 1
ATOM 646 N N . THR A 1 81 ? -3.896 -3.955 -8.332 1.00 92.00 81 THR A N 1
ATOM 647 C CA . THR A 1 81 ? -4.605 -5.247 -8.339 1.00 92.00 81 THR A CA 1
ATOM 648 C C . THR A 1 81 ? -4.704 -5.825 -6.927 1.00 92.00 81 THR A C 1
ATOM 650 O O . THR A 1 81 ? -5.800 -6.144 -6.466 1.00 92.00 81 THR A O 1
ATOM 653 N N . TYR A 1 82 ? -3.590 -5.861 -6.194 1.00 90.75 82 TYR A N 1
ATOM 654 C CA . TYR A 1 82 ? -3.556 -6.309 -4.802 1.00 90.75 82 TYR A CA 1
ATOM 655 C C . TYR A 1 82 ? -4.478 -5.466 -3.917 1.00 90.75 82 TYR A C 1
ATOM 657 O O . TYR A 1 82 ? -5.297 -5.997 -3.172 1.00 90.75 82 TYR A O 1
ATOM 665 N N . ARG A 1 83 ? -4.409 -4.136 -4.041 1.00 89.44 83 ARG A N 1
ATOM 666 C CA . ARG A 1 83 ? -5.228 -3.200 -3.256 1.00 89.44 83 ARG A CA 1
ATOM 667 C C . ARG A 1 83 ? -6.720 -3.288 -3.586 1.00 89.44 83 ARG A C 1
ATOM 669 O O . ARG A 1 83 ? -7.550 -2.957 -2.746 1.00 89.44 83 ARG A O 1
ATOM 676 N N . GLN A 1 84 ? -7.080 -3.711 -4.798 1.00 90.38 84 GLN A N 1
ATOM 677 C CA . GLN A 1 84 ? -8.472 -3.981 -5.157 1.00 90.38 84 GLN A CA 1
ATOM 678 C C . GLN A 1 84 ? -9.002 -5.219 -4.425 1.00 90.38 84 GLN A C 1
ATOM 680 O O . GLN A 1 84 ? -10.149 -5.216 -3.979 1.00 90.38 84 GLN A O 1
ATOM 685 N N . GLN A 1 85 ? -8.175 -6.258 -4.297 1.00 90.69 85 GLN A N 1
ATOM 686 C CA . GLN A 1 85 ? -8.523 -7.476 -3.567 1.00 90.69 85 GLN A CA 1
ATOM 687 C C . GLN A 1 85 ? -8.536 -7.248 -2.048 1.00 90.69 85 GLN A C 1
ATOM 689 O O . GLN A 1 85 ? -9.427 -7.741 -1.358 1.00 90.69 85 GLN A O 1
ATOM 694 N N . PHE A 1 86 ? -7.587 -6.455 -1.548 1.00 87.44 86 PHE A N 1
ATOM 695 C CA . PHE A 1 86 ? -7.409 -6.125 -0.137 1.00 87.44 86 PHE A CA 1
ATOM 696 C C . PHE A 1 86 ? -7.399 -4.598 0.047 1.00 87.44 86 PHE A C 1
ATOM 698 O O . PHE A 1 86 ? -6.328 -3.981 0.076 1.00 87.44 86 PHE A O 1
ATOM 705 N N . PRO A 1 87 ? -8.576 -3.950 0.136 1.00 85.19 87 PRO A N 1
ATOM 706 C CA . PRO A 1 87 ? -8.643 -2.505 0.309 1.00 85.19 87 PRO A CA 1
ATOM 707 C C . PRO A 1 87 ? -8.005 -2.091 1.644 1.00 85.19 87 PRO A C 1
ATOM 709 O O . PRO A 1 87 ? -8.185 -2.780 2.651 1.00 85.19 87 PRO A O 1
ATOM 712 N N . PRO A 1 88 ? -7.280 -0.960 1.683 1.00 82.75 88 PRO A N 1
ATOM 713 C CA . PRO A 1 88 ? -6.640 -0.496 2.903 1.00 82.75 88 PRO A CA 1
ATOM 714 C C . PRO A 1 88 ? -7.700 -0.123 3.936 1.00 82.75 88 PRO A C 1
ATOM 716 O O . PRO A 1 88 ? -8.775 0.390 3.601 1.00 82.75 88 PRO A O 1
ATOM 719 N N . ALA A 1 89 ? -7.367 -0.333 5.206 1.00 82.94 89 ALA A N 1
ATOM 720 C CA . ALA A 1 89 ? -8.198 0.141 6.295 1.00 82.94 89 ALA A CA 1
ATOM 721 C C . ALA A 1 89 ? -8.372 1.673 6.213 1.00 82.94 89 ALA A C 1
ATOM 723 O O . ALA A 1 89 ? -7.485 2.386 5.728 1.00 82.94 89 ALA A O 1
ATOM 724 N N . PRO A 1 90 ? -9.502 2.214 6.696 1.00 80.88 90 PRO A N 1
ATOM 725 C CA . PRO A 1 90 ? -9.658 3.652 6.833 1.00 80.88 90 PRO A CA 1
ATOM 726 C C . PRO A 1 90 ? -8.522 4.228 7.684 1.00 80.88 90 PRO A C 1
ATOM 728 O O . PRO A 1 90 ? -8.279 3.746 8.786 1.00 80.88 90 PRO A O 1
ATOM 731 N N . PHE A 1 91 ? -7.880 5.300 7.209 1.00 77.69 91 PHE A N 1
ATOM 732 C CA . PHE A 1 91 ? -6.809 5.979 7.955 1.00 77.69 91 PHE A CA 1
ATOM 733 C C . PHE A 1 91 ? -7.272 6.431 9.351 1.00 77.69 91 PHE A C 1
ATOM 735 O O . PHE A 1 91 ? -6.508 6.427 10.310 1.00 77.69 91 PHE A O 1
ATOM 742 N N . TYR A 1 92 ? -8.555 6.784 9.460 1.00 80.38 92 TYR A N 1
ATOM 743 C CA . TYR A 1 92 ? -9.245 6.982 10.727 1.00 80.38 92 TYR A CA 1
ATOM 744 C C . TYR A 1 92 ? -10.313 5.898 10.883 1.00 80.38 92 TYR A C 1
ATOM 746 O O . TYR A 1 92 ? -11.398 6.027 10.294 1.00 80.38 92 TYR A O 1
ATOM 754 N N . PRO A 1 93 ? -10.030 4.831 11.649 1.00 78.94 93 PRO A N 1
ATOM 755 C CA . PRO A 1 93 ? -11.036 3.848 12.006 1.00 78.94 93 PRO A CA 1
ATOM 756 C C . PRO A 1 93 ? -12.193 4.556 12.714 1.00 78.94 93 PRO A C 1
ATOM 758 O O . PRO A 1 93 ? -11.990 5.351 13.634 1.00 78.94 93 PRO A O 1
ATOM 761 N N . ARG A 1 94 ? -13.420 4.319 12.247 1.00 81.06 94 ARG A N 1
ATOM 762 C CA . ARG A 1 94 ? -14.612 4.853 12.908 1.00 81.06 94 ARG A CA 1
ATOM 763 C C . ARG A 1 94 ? -15.166 3.779 13.815 1.00 81.06 94 ARG A C 1
ATOM 765 O O . ARG A 1 94 ? -15.684 2.777 13.332 1.00 81.06 94 ARG A O 1
ATOM 772 N N . PHE A 1 95 ? -15.087 4.028 15.111 1.00 81.94 95 PHE A N 1
ATOM 773 C CA . PHE A 1 95 ? -15.726 3.183 16.102 1.00 81.94 95 PHE A CA 1
ATOM 774 C C . PHE A 1 95 ? -17.143 3.701 16.364 1.00 81.94 95 PHE A C 1
ATOM 776 O O . PHE A 1 95 ? -17.335 4.915 16.484 1.00 81.94 95 PHE A O 1
ATOM 783 N N . PRO A 1 96 ? -18.151 2.816 16.418 1.00 81.25 96 PRO A N 1
ATOM 784 C CA . PRO A 1 96 ? -19.530 3.216 16.683 1.00 81.25 96 PRO A CA 1
ATOM 785 C C . PRO A 1 96 ? -19.725 3.717 18.121 1.00 81.25 96 PRO A C 1
ATOM 787 O O . PRO A 1 96 ? -20.635 4.507 18.367 1.00 81.25 96 PRO A O 1
ATOM 790 N N . SER A 1 97 ? -18.871 3.291 19.057 1.00 83.88 97 SER A N 1
ATOM 791 C CA . SER A 1 97 ? -18.854 3.763 20.441 1.00 83.88 97 SER A CA 1
ATOM 792 C C . SER A 1 97 ? -17.430 3.736 21.024 1.00 83.88 97 SER A C 1
ATOM 794 O O . SER A 1 97 ? -16.560 3.063 20.464 1.00 83.88 97 SER A O 1
ATOM 796 N N . PRO A 1 98 ? -17.166 4.451 22.134 1.00 77.44 98 PRO A N 1
ATOM 797 C CA . PRO A 1 98 ? -15.875 4.416 22.826 1.00 77.44 98 PRO A CA 1
ATOM 798 C C . PRO A 1 98 ? -15.463 3.020 23.314 1.00 77.44 98 PRO A C 1
ATOM 800 O O . PRO A 1 98 ? -14.280 2.708 23.326 1.00 77.44 98 PRO A O 1
ATOM 803 N N . GLU A 1 99 ? -16.416 2.166 23.684 1.00 84.38 99 GLU A N 1
ATOM 804 C CA . GLU A 1 99 ? -16.151 0.799 24.156 1.00 84.38 99 GLU A CA 1
ATOM 805 C C . GLU A 1 99 ? -15.639 -0.107 23.025 1.00 84.38 99 GLU A C 1
ATOM 807 O O . GLU A 1 99 ? -14.830 -1.001 23.262 1.00 84.38 99 GLU A O 1
ATOM 812 N N . ALA A 1 100 ? -16.030 0.164 21.777 1.00 80.25 100 ALA A N 1
ATOM 813 C CA . ALA A 1 100 ? -15.544 -0.583 20.617 1.00 80.25 100 ALA A CA 1
ATOM 814 C C . ALA A 1 100 ? -14.054 -0.323 20.309 1.00 80.25 100 ALA A C 1
ATOM 816 O O . ALA A 1 100 ? -13.446 -1.097 19.578 1.00 80.25 100 ALA A O 1
ATOM 817 N N . TRP A 1 101 ? -13.454 0.741 20.861 1.00 76.69 101 TRP A N 1
ATOM 818 C CA . TRP A 1 101 ? -12.004 0.968 20.785 1.00 76.69 101 TRP A CA 1
ATOM 819 C C . TRP A 1 101 ? -11.218 0.016 21.695 1.00 76.69 101 TRP A C 1
ATOM 821 O O . TRP A 1 101 ? -10.120 -0.391 21.345 1.00 76.69 101 TRP A O 1
ATOM 831 N N . THR A 1 102 ? -11.763 -0.353 22.856 1.00 76.75 102 THR A N 1
ATOM 832 C CA . THR A 1 102 ? -11.078 -1.239 23.815 1.00 76.75 102 THR A CA 1
ATOM 833 C C . THR A 1 102 ? -11.014 -2.705 23.385 1.00 76.75 102 THR A C 1
ATOM 835 O O . THR A 1 102 ? -10.251 -3.464 23.975 1.00 76.75 102 THR A O 1
ATOM 838 N N . GLU A 1 103 ? -11.805 -3.101 22.388 1.00 72.38 103 GLU A N 1
ATOM 839 C CA . GLU A 1 103 ? -11.860 -4.472 21.855 1.00 72.38 103 GLU A CA 1
ATOM 840 C C . GLU A 1 103 ? -11.041 -4.664 20.563 1.00 72.38 103 GLU A C 1
ATOM 842 O O . GLU A 1 103 ? -10.965 -5.787 20.063 1.00 72.38 103 GLU A O 1
ATOM 847 N N . TYR A 1 104 ? -10.462 -3.589 20.016 1.00 63.97 104 TYR A N 1
ATOM 848 C CA . TYR A 1 104 ? -9.670 -3.583 18.780 1.00 63.97 104 TYR A CA 1
ATOM 849 C C . TYR A 1 104 ? -8.176 -3.756 19.068 1.00 63.97 104 TYR A C 1
ATOM 851 O O . TYR A 1 104 ? -7.526 -4.534 18.334 1.00 63.97 104 TYR A O 1
#